Protein AF-A0A822GRF2-F1 (afdb_monomer)

Structure (mmCIF, N/CA/C/O backbone):
data_AF-A0A822GRF2-F1
#
_entry.id   AF-A0A822GRF2-F1
#
loop_
_atom_site.group_PDB
_atom_site.id
_atom_site.type_symbol
_atom_site.label_atom_id
_atom_site.label_alt_id
_atom_site.label_comp_id
_atom_site.label_asym_id
_atom_site.label_entity_id
_atom_site.label_seq_id
_atom_site.pdbx_PDB_ins_code
_atom_site.Cartn_x
_atom_site.Cartn_y
_atom_site.Cartn_z
_atom_site.occupancy
_atom_site.B_iso_or_equiv
_atom_site.auth_seq_id
_atom_site.auth_comp_id
_atom_site.auth_asym_id
_atom_site.auth_atom_id
_atom_site.pdbx_PDB_model_num
ATOM 1 N N . MET A 1 1 ? -26.858 8.284 1.794 1.00 37.31 1 MET A N 1
ATOM 2 C CA . MET A 1 1 ? -25.987 7.488 0.897 1.00 37.31 1 MET A CA 1
ATOM 3 C C . MET A 1 1 ? -24.545 7.582 1.382 1.00 37.31 1 MET A C 1
ATOM 5 O O . MET A 1 1 ? -24.028 8.686 1.508 1.00 37.31 1 MET A O 1
ATOM 9 N N . ASN A 1 2 ? -23.955 6.438 1.742 1.00 38.38 2 ASN A N 1
ATOM 10 C CA . ASN A 1 2 ? -22.646 6.293 2.393 1.00 38.38 2 ASN A CA 1
ATOM 11 C C . ASN A 1 2 ? -21.526 7.056 1.670 1.00 38.38 2 ASN A C 1
ATOM 13 O O . ASN A 1 2 ? -21.123 6.678 0.569 1.00 38.38 2 ASN A O 1
ATOM 17 N N . ARG A 1 3 ? -20.973 8.088 2.319 1.00 43.03 3 ARG A N 1
ATOM 18 C CA . ARG A 1 3 ? -19.709 8.705 1.900 1.00 43.03 3 ARG A CA 1
ATOM 19 C C . ARG A 1 3 ? -18.597 7.691 2.173 1.00 43.03 3 ARG A C 1
ATOM 21 O O . ARG A 1 3 ? -18.127 7.565 3.297 1.00 43.03 3 ARG A O 1
ATOM 28 N N . SER A 1 4 ? -18.244 6.914 1.153 1.00 45.00 4 SER A N 1
ATOM 29 C CA . SER A 1 4 ? -17.162 5.931 1.221 1.00 45.00 4 SER A CA 1
ATOM 30 C C . SER A 1 4 ? -15.838 6.684 1.243 1.00 45.00 4 SER A C 1
ATOM 32 O O . SER A 1 4 ? -15.337 7.122 0.212 1.00 45.00 4 SER A O 1
ATOM 34 N N . PHE A 1 5 ? -15.308 6.911 2.434 1.00 52.84 5 PHE A N 1
ATOM 35 C CA . PHE A 1 5 ? -13.993 7.506 2.597 1.00 52.84 5 PHE A CA 1
ATOM 36 C C . PHE A 1 5 ? -12.906 6.482 2.245 1.00 52.84 5 PHE A C 1
ATOM 38 O O . PHE A 1 5 ? -13.014 5.292 2.565 1.00 52.84 5 PHE A O 1
ATOM 45 N N . VAL A 1 6 ? -11.862 6.972 1.586 1.00 57.09 6 VAL A N 1
ATOM 46 C CA . VAL A 1 6 ? -10.731 6.193 1.084 1.00 57.09 6 VAL A CA 1
ATOM 47 C C . VAL A 1 6 ? -9.544 6.344 2.026 1.00 57.09 6 VAL A C 1
ATOM 49 O O . VAL A 1 6 ? -9.200 7.465 2.401 1.00 57.09 6 VAL A O 1
ATOM 52 N N . VAL A 1 7 ? -8.884 5.234 2.361 1.00 58.38 7 VAL A N 1
ATOM 53 C CA . VAL A 1 7 ? -7.570 5.264 3.016 1.00 58.38 7 VAL A CA 1
ATOM 54 C C . VAL A 1 7 ? -6.494 5.407 1.946 1.00 58.38 7 VAL A C 1
ATOM 56 O O . VAL A 1 7 ? -6.364 4.536 1.087 1.00 58.38 7 VAL A O 1
ATOM 59 N N . ILE A 1 8 ? -5.736 6.503 1.999 1.00 59.66 8 ILE A N 1
ATOM 60 C CA . ILE A 1 8 ? -4.553 6.718 1.161 1.00 59.66 8 ILE A CA 1
ATOM 61 C C . ILE A 1 8 ? -3.321 6.591 2.043 1.00 59.66 8 ILE A C 1
ATOM 63 O O . ILE A 1 8 ? -3.164 7.353 2.997 1.00 59.66 8 ILE A O 1
ATOM 67 N N . VAL A 1 9 ? -2.443 5.656 1.698 1.00 59.47 9 VAL A N 1
ATOM 68 C CA . VAL A 1 9 ? -1.152 5.480 2.364 1.00 59.47 9 VAL A CA 1
ATOM 69 C C . VAL A 1 9 ? -0.127 6.324 1.614 1.00 59.47 9 VAL A C 1
ATOM 71 O O . VAL A 1 9 ? 0.211 6.003 0.477 1.00 59.47 9 VAL A O 1
ATOM 74 N N . LYS A 1 10 ? 0.323 7.439 2.205 1.00 56.38 10 LYS A N 1
ATOM 75 C CA . LYS A 1 10 ? 1.378 8.284 1.628 1.00 56.38 10 LYS A CA 1
ATOM 76 C C . LYS A 1 10 ? 2.723 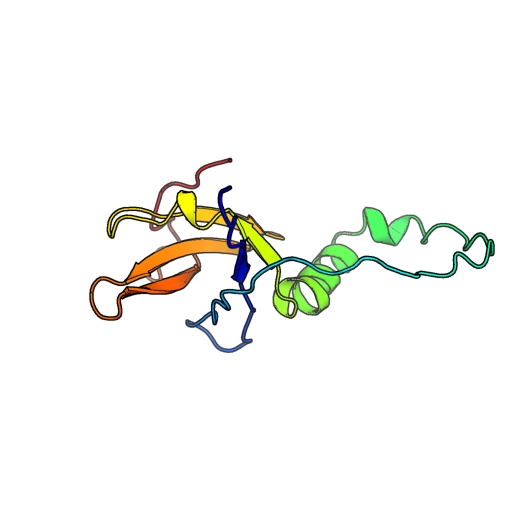7.865 2.202 1.00 56.38 10 LYS A C 1
ATOM 78 O O . LYS A 1 10 ? 2.995 8.113 3.375 1.00 56.38 10 LYS A O 1
ATOM 83 N N . SER A 1 11 ? 3.539 7.221 1.374 1.00 52.88 11 SER A N 1
ATOM 84 C CA . SER A 1 11 ? 4.893 6.822 1.748 1.00 52.88 11 SER A CA 1
ATOM 85 C C . SER A 1 11 ? 5.754 8.054 2.019 1.00 52.88 11 SER A C 1
ATOM 87 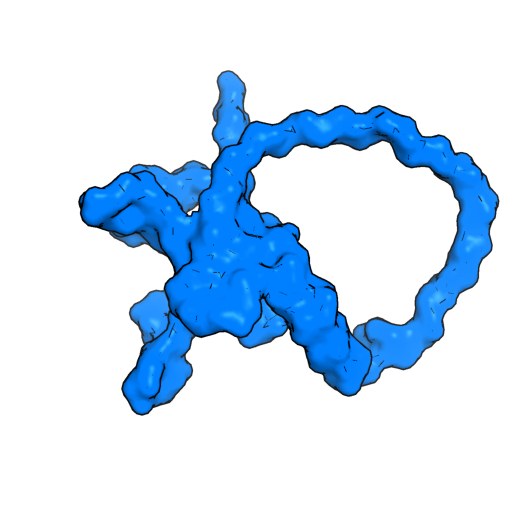O O . SER A 1 11 ? 6.050 8.842 1.120 1.00 52.88 11 SER A O 1
ATOM 89 N N . LEU A 1 12 ? 6.110 8.256 3.287 1.00 49.69 12 LEU A N 1
ATOM 90 C CA . LEU A 1 12 ? 7.163 9.176 3.689 1.00 49.69 12 LEU A CA 1
ATOM 91 C C . LEU A 1 12 ? 8.423 8.325 3.833 1.00 49.69 12 LEU A C 1
ATOM 93 O O . LEU A 1 12 ? 8.454 7.393 4.627 1.00 49.69 12 LEU A O 1
ATOM 97 N N . LEU A 1 13 ? 9.457 8.641 3.053 1.00 45.91 13 LEU A N 1
ATOM 98 C CA . LEU A 1 13 ? 10.752 7.942 2.992 1.00 45.91 13 LEU A CA 1
ATOM 99 C C . LEU A 1 13 ? 11.571 7.984 4.305 1.00 45.91 13 LEU A C 1
ATOM 101 O O . LEU A 1 13 ? 12.789 7.825 4.293 1.00 45.91 13 LEU A O 1
ATOM 105 N N . LYS A 1 14 ? 10.936 8.193 5.459 1.00 38.44 14 LYS A N 1
ATOM 106 C CA . LYS A 1 14 ? 11.547 8.054 6.778 1.00 38.44 14 LYS A CA 1
ATOM 107 C C . LYS A 1 14 ? 10.677 7.116 7.594 1.00 38.44 14 LYS A C 1
ATOM 109 O O . LYS A 1 14 ? 9.479 7.326 7.742 1.00 38.44 14 LYS A O 1
ATOM 114 N N . GLN A 1 15 ? 11.324 6.049 8.037 1.00 44.34 15 GLN A N 1
ATOM 115 C CA . GLN A 1 15 ? 10.775 4.912 8.754 1.00 44.34 15 GLN A CA 1
ATOM 116 C C . GLN A 1 15 ? 9.706 5.344 9.776 1.00 44.34 15 GLN A C 1
ATOM 118 O O . GLN A 1 15 ? 9.831 6.373 10.440 1.00 44.34 15 GLN A O 1
ATOM 123 N N . THR A 1 16 ? 8.680 4.506 9.917 1.00 43.59 16 THR A N 1
ATOM 124 C CA . THR A 1 16 ? 7.641 4.477 10.966 1.00 43.59 16 THR A CA 1
ATOM 125 C C . THR A 1 16 ? 6.354 5.301 10.855 1.00 43.59 16 THR A C 1
ATOM 127 O O . THR A 1 16 ? 5.445 4.969 11.605 1.00 43.59 16 THR A O 1
ATOM 130 N N . LEU A 1 17 ? 6.158 6.266 9.946 1.00 41.44 17 LEU A N 1
ATOM 131 C CA . LEU A 1 17 ? 4.871 6.995 9.903 1.00 41.44 17 LEU A CA 1
ATOM 132 C C . LEU A 1 17 ? 4.379 7.285 8.478 1.00 41.44 17 LEU A C 1
ATOM 134 O O . LEU A 1 17 ? 4.918 8.134 7.772 1.00 41.44 17 LEU A O 1
ATOM 138 N N . PHE A 1 18 ? 3.299 6.612 8.074 1.00 49.03 18 PHE A N 1
ATOM 139 C CA . PHE A 1 18 ? 2.515 6.971 6.892 1.00 49.03 18 PHE A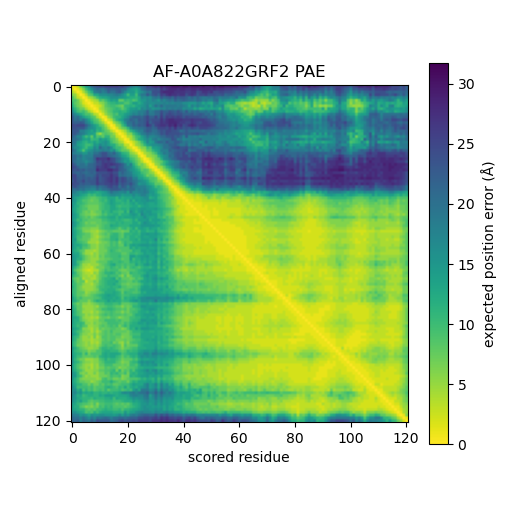 CA 1
ATOM 140 C C . PHE A 1 18 ? 1.417 7.957 7.298 1.00 49.03 18 PHE A C 1
ATOM 142 O O . PHE A 1 18 ? 0.613 7.658 8.181 1.00 49.03 18 PHE A O 1
ATOM 149 N N . SER A 1 19 ? 1.339 9.121 6.647 1.00 43.56 19 SER A N 1
ATOM 150 C CA . SER A 1 19 ? 0.224 10.041 6.887 1.00 43.56 19 SER A CA 1
ATOM 151 C C . SER A 1 19 ? -1.005 9.591 6.099 1.00 43.56 19 SER A C 1
ATOM 153 O O . SER A 1 19 ? -0.991 9.504 4.868 1.00 43.56 19 SER A O 1
ATOM 155 N N . ILE A 1 20 ? -2.085 9.284 6.819 1.00 54.59 20 ILE A N 1
ATOM 156 C CA . ILE A 1 20 ? -3.364 8.907 6.220 1.00 54.59 20 ILE A CA 1
ATOM 157 C C . ILE A 1 20 ? -4.184 10.173 6.026 1.00 54.59 20 ILE A C 1
ATOM 159 O O . ILE A 1 20 ? -4.569 10.838 6.983 1.00 54.59 20 ILE A O 1
ATOM 163 N N . THR A 1 21 ? -4.463 10.519 4.770 1.00 50.12 21 THR A N 1
ATOM 164 C CA . THR A 1 21 ? -5.351 11.648 4.469 1.00 50.12 21 THR A CA 1
ATOM 165 C C . THR A 1 21 ? -6.758 11.136 4.187 1.00 50.12 21 THR A C 1
ATOM 167 O O . THR A 1 21 ? -6.970 10.398 3.225 1.00 50.12 21 THR A O 1
ATOM 170 N N . GLN A 1 22 ? -7.732 11.561 4.991 1.00 51.31 22 GLN A N 1
ATOM 171 C CA . GLN A 1 22 ? -9.150 11.348 4.707 1.00 51.31 22 GLN A CA 1
ATOM 172 C C . GLN A 1 22 ? -9.594 12.385 3.668 1.00 51.31 22 GLN A C 1
ATOM 174 O O . GLN A 1 22 ? -9.661 13.576 3.966 1.00 51.31 22 GLN A O 1
ATOM 179 N N . LYS A 1 23 ? -9.876 11.962 2.431 1.00 51.16 23 LYS A N 1
ATOM 180 C CA . LYS A 1 23 ? -10.450 12.846 1.402 1.00 51.16 23 LYS A CA 1
ATOM 181 C C . LYS A 1 23 ? -11.815 12.345 0.958 1.00 51.16 23 LYS A C 1
ATOM 183 O O . LYS A 1 23 ? -12.010 11.151 0.733 1.00 51.16 23 LYS A O 1
ATOM 188 N N . SER A 1 24 ? -12.750 13.275 0.781 1.00 42.47 24 SER A N 1
ATOM 189 C CA . SER A 1 24 ? -13.958 13.044 -0.004 1.00 42.47 24 SER A CA 1
ATOM 190 C C . SER A 1 24 ? -13.547 12.848 -1.465 1.00 42.47 24 SER A C 1
ATOM 192 O O . SER A 1 24 ? -13.074 13.766 -2.133 1.00 42.47 24 SER A O 1
ATOM 194 N N . PHE A 1 25 ? -13.681 11.623 -1.969 1.00 46.19 25 PHE A N 1
ATOM 195 C CA . PHE A 1 25 ? -13.374 11.319 -3.361 1.00 46.19 25 PHE A CA 1
ATOM 196 C C . PHE A 1 25 ? -14.610 11.577 -4.230 1.00 46.19 25 PHE A C 1
ATOM 198 O O . PHE A 1 25 ? -15.380 10.672 -4.529 1.00 46.19 25 PHE A O 1
ATOM 205 N N . ILE A 1 26 ? -14.807 12.835 -4.628 1.00 42.62 26 ILE A N 1
ATOM 206 C CA . ILE A 1 26 ? -15.520 13.167 -5.867 1.00 42.62 26 ILE A CA 1
ATOM 207 C C . ILE A 1 26 ? -14.553 14.001 -6.697 1.00 42.62 26 ILE A C 1
ATOM 209 O O . ILE A 1 26 ? -14.527 15.227 -6.609 1.00 42.62 26 ILE A O 1
ATOM 213 N N . ARG A 1 27 ? -13.712 13.337 -7.495 1.00 47.38 27 ARG A N 1
ATOM 214 C CA . ARG A 1 27 ? -13.029 14.022 -8.590 1.00 47.38 27 ARG A CA 1
ATOM 215 C C . ARG A 1 27 ? -13.986 14.002 -9.769 1.00 47.38 27 ARG A C 1
ATOM 217 O O . ARG A 1 27 ? -14.278 12.941 -10.312 1.00 47.38 27 ARG A O 1
ATOM 224 N N . LYS A 1 28 ? -14.470 15.181 -10.157 1.00 47.56 28 LYS A N 1
ATOM 225 C CA . LYS A 1 28 ? -15.039 15.403 -11.484 1.00 47.56 28 LYS A CA 1
ATOM 226 C C . LYS A 1 28 ? -13.942 14.988 -12.473 1.00 47.56 28 LYS A C 1
ATOM 228 O O . LYS A 1 28 ? -12.978 15.724 -12.669 1.00 47.56 28 LYS A O 1
ATOM 233 N N . LEU A 1 29 ? -14.038 13.786 -13.042 1.00 46.34 29 LEU A N 1
ATOM 234 C CA . LEU A 1 29 ? -13.263 13.376 -14.217 1.00 46.34 29 LEU A CA 1
ATOM 235 C C . LEU A 1 29 ? -13.828 14.116 -15.437 1.00 46.34 29 LEU A C 1
ATOM 237 O O . LEU A 1 29 ? -14.229 13.516 -16.424 1.00 46.34 29 LEU A O 1
ATOM 241 N N . THR A 1 30 ? -13.969 15.434 -15.339 1.00 48.09 30 THR A N 1
ATOM 242 C CA . THR A 1 30 ? -14.421 16.249 -16.453 1.00 48.09 30 THR A CA 1
ATOM 243 C C . THR A 1 30 ? -13.201 16.779 -17.161 1.00 48.09 30 THR A C 1
ATOM 245 O O . THR A 1 30 ? -12.476 17.614 -16.621 1.00 48.09 30 THR A O 1
ATOM 248 N N . ASN A 1 31 ? -13.079 16.312 -18.399 1.00 51.69 31 ASN A N 1
ATOM 249 C CA . ASN A 1 31 ? -12.263 16.857 -19.469 1.00 51.69 31 ASN A CA 1
ATOM 250 C C . ASN A 1 31 ? -10.782 16.458 -19.470 1.00 51.69 31 ASN A C 1
ATOM 252 O O . ASN A 1 31 ? -9.887 17.298 -19.463 1.00 51.69 31 ASN A O 1
ATOM 256 N N . VAL A 1 32 ? -10.524 15.156 -19.618 1.00 54.00 32 VAL A N 1
ATOM 257 C CA . VAL A 1 32 ? -9.418 14.755 -20.497 1.00 54.00 32 VAL A CA 1
ATOM 258 C C . VAL A 1 32 ? -9.960 14.903 -21.917 1.00 54.00 32 VAL A C 1
ATOM 260 O O . VAL A 1 32 ? -10.761 14.079 -22.355 1.00 54.00 32 VAL A O 1
ATOM 263 N N . LYS A 1 33 ? -9.595 15.984 -22.618 1.00 52.34 33 LYS A N 1
ATOM 264 C CA . LYS A 1 33 ? -9.755 16.020 -24.076 1.00 52.34 33 LYS A CA 1
ATOM 265 C C . LYS A 1 33 ? -8.908 14.870 -24.610 1.00 52.34 33 LYS A C 1
ATOM 267 O O . LYS A 1 33 ? -7.686 14.928 -24.530 1.00 52.34 33 LYS A O 1
ATOM 272 N N . SER A 1 34 ? -9.554 13.805 -25.071 1.00 54.72 34 SER A N 1
ATOM 273 C CA . SER A 1 34 ? -8.872 12.726 -25.772 1.00 54.72 34 SER A CA 1
ATOM 274 C C . SER A 1 34 ? -8.432 13.271 -27.126 1.00 54.72 34 SER A C 1
ATOM 276 O O . SER A 1 34 ? -9.193 13.223 -28.096 1.00 54.72 34 SER A O 1
ATOM 278 N N . ASP A 1 35 ? -7.234 13.837 -27.189 1.00 58.84 35 ASP A N 1
ATOM 279 C CA . ASP A 1 35 ? -6.554 13.951 -28.468 1.00 58.84 35 ASP A CA 1
ATOM 280 C C . ASP A 1 35 ? -6.308 12.508 -28.931 1.00 58.84 35 ASP A C 1
ATOM 282 O O . ASP A 1 35 ? -5.686 11.726 -28.210 1.00 58.84 35 ASP A O 1
ATOM 286 N N . LYS A 1 36 ? -6.904 12.088 -30.054 1.00 61.72 36 LYS A N 1
ATOM 287 C CA . LYS A 1 36 ? -6.861 10.695 -30.556 1.00 61.72 36 LYS A CA 1
ATOM 288 C C . LYS A 1 36 ? -5.483 10.343 -31.138 1.00 61.72 36 LYS A C 1
ATOM 290 O O . LYS A 1 36 ? -5.386 9.692 -32.174 1.00 61.72 36 LYS A O 1
ATOM 295 N N . GLN A 1 37 ? -4.408 10.782 -30.500 1.00 67.12 37 GLN A N 1
ATOM 296 C CA . GLN A 1 37 ? -3.063 10.374 -30.855 1.00 67.12 37 GLN A CA 1
ATOM 297 C C . GLN A 1 37 ? -2.788 9.037 -30.162 1.00 67.12 37 GLN A C 1
ATOM 299 O O . GLN A 1 37 ? -2.642 8.961 -28.944 1.00 67.12 37 GLN A O 1
ATOM 304 N N . LEU A 1 38 ? -2.804 7.956 -30.943 1.00 69.44 38 LEU A N 1
ATOM 305 C CA . LEU A 1 38 ? -2.423 6.627 -30.474 1.00 69.44 38 LEU A CA 1
ATOM 306 C C . LEU A 1 38 ? -0.924 6.643 -30.174 1.00 69.44 38 LEU A C 1
ATOM 308 O O . LEU A 1 38 ? -0.097 6.636 -31.083 1.00 69.44 38 LEU A O 1
ATOM 312 N N . PHE A 1 39 ? -0.579 6.694 -28.892 1.00 78.38 39 PHE A N 1
ATOM 313 C CA . PHE A 1 39 ? 0.789 6.456 -28.461 1.00 78.38 39 PHE A CA 1
ATOM 314 C C . PHE A 1 39 ? 1.132 4.980 -28.703 1.00 78.38 39 PHE A C 1
ATOM 316 O O . PHE A 1 39 ? 0.286 4.116 -28.441 1.00 78.38 39 PHE A O 1
ATOM 323 N N . PRO A 1 40 ? 2.340 4.668 -29.206 1.00 84.12 40 PRO A N 1
ATOM 324 C CA . PRO A 1 40 ? 2.783 3.286 -29.282 1.00 84.12 40 PRO A CA 1
ATOM 325 C C . PRO A 1 40 ? 2.767 2.663 -27.878 1.00 84.12 40 PRO A C 1
ATOM 327 O O . PRO A 1 40 ? 2.972 3.378 -26.887 1.00 84.12 40 PRO A O 1
ATOM 330 N N . PRO A 1 41 ? 2.514 1.347 -27.770 1.00 86.25 41 PRO A N 1
ATOM 331 C CA . PRO A 1 41 ? 2.601 0.664 -26.490 1.00 86.25 41 PRO A CA 1
ATOM 332 C C . PRO A 1 41 ? 4.004 0.833 -25.906 1.00 86.25 41 PRO A C 1
ATOM 334 O O . PRO A 1 41 ? 4.988 1.016 -26.630 1.00 86.25 41 PRO A O 1
ATOM 337 N N . LEU A 1 42 ? 4.093 0.756 -24.582 1.00 90.44 42 LEU A N 1
ATOM 338 C CA . LEU A 1 42 ? 5.382 0.763 -23.911 1.00 90.44 42 LEU A CA 1
ATOM 339 C C . LEU A 1 42 ? 6.228 -0.438 -24.383 1.00 90.44 42 LEU A C 1
ATOM 341 O O . LEU A 1 42 ? 5.673 -1.492 -24.710 1.00 90.44 42 LEU A O 1
ATOM 345 N N . PRO A 1 43 ? 7.565 -0.307 -24.415 1.00 92.06 43 PRO A N 1
ATOM 346 C CA . PRO A 1 43 ? 8.456 -1.429 -24.678 1.00 92.06 43 PRO A CA 1
ATOM 347 C C . PRO A 1 43 ? 8.156 -2.650 -23.799 1.00 92.06 43 PRO A C 1
ATOM 349 O O . PRO A 1 43 ? 7.912 -2.514 -22.603 1.00 92.06 43 PRO A O 1
ATOM 352 N N . ALA A 1 44 ? 8.243 -3.851 -24.382 1.00 92.75 44 ALA A N 1
ATOM 353 C CA . ALA A 1 44 ? 7.875 -5.103 -23.712 1.00 92.75 44 ALA A CA 1
ATOM 354 C C . ALA A 1 44 ? 8.612 -5.334 -22.379 1.00 92.75 44 ALA A C 1
ATOM 356 O O . ALA A 1 44 ? 8.006 -5.813 -21.423 1.00 92.75 44 ALA A O 1
ATOM 357 N N . TYR A 1 45 ? 9.890 -4.944 -22.303 1.00 93.62 45 TYR A N 1
ATOM 358 C CA . TYR A 1 45 ? 10.716 -5.121 -21.106 1.00 93.62 45 TYR A CA 1
ATOM 359 C C . TYR A 1 45 ? 10.166 -4.367 -19.884 1.00 93.62 45 TYR A C 1
ATOM 361 O O . TYR A 1 45 ? 10.358 -4.810 -18.757 1.00 93.62 45 TYR A O 1
ATOM 369 N N . LEU A 1 46 ? 9.421 -3.269 -20.080 1.00 93.00 46 LEU A N 1
ATOM 370 C CA . LEU A 1 46 ? 8.835 -2.519 -18.966 1.00 93.00 46 LEU A CA 1
ATOM 371 C C . LEU A 1 46 ? 7.764 -3.313 -18.204 1.00 93.00 46 LEU A C 1
ATOM 373 O O . LEU A 1 46 ? 7.441 -2.963 -17.076 1.00 93.00 46 LEU A O 1
ATOM 377 N N . TYR A 1 47 ? 7.223 -4.381 -18.795 1.00 89.69 47 TYR A N 1
ATOM 378 C CA . TYR A 1 47 ? 6.172 -5.188 -18.177 1.00 89.69 47 TYR A CA 1
ATOM 379 C C . TYR A 1 47 ? 6.691 -6.415 -17.423 1.00 89.69 47 TYR A C 1
ATOM 381 O O . TYR A 1 47 ? 5.964 -6.959 -16.593 1.00 89.69 47 TYR A O 1
ATOM 389 N N . ASN A 1 48 ? 7.897 -6.899 -17.733 1.00 92.50 48 ASN A N 1
ATOM 390 C CA . ASN A 1 48 ? 8.384 -8.188 -17.235 1.00 92.50 48 ASN A CA 1
ATOM 391 C C . ASN A 1 48 ? 9.820 -8.176 -16.695 1.00 92.50 48 ASN A C 1
ATOM 393 O O . ASN A 1 48 ? 10.231 -9.176 -16.109 1.00 92.50 48 ASN A O 1
ATOM 397 N N . ASP A 1 49 ? 10.571 -7.085 -16.856 1.00 96.44 49 ASP A N 1
ATOM 398 C CA . ASP A 1 49 ? 11.919 -6.964 -16.309 1.00 96.44 49 ASP A CA 1
ATOM 399 C C . ASP A 1 49 ? 11.870 -6.730 -14.778 1.00 96.44 49 ASP A C 1
ATOM 401 O O . ASP A 1 49 ? 11.335 -5.712 -14.317 1.00 96.44 49 ASP A O 1
ATOM 405 N N . PRO A 1 50 ? 12.444 -7.633 -13.956 1.00 95.00 50 PRO A N 1
ATOM 406 C CA . PRO A 1 50 ? 12.483 -7.474 -12.502 1.00 95.00 50 PRO A CA 1
ATOM 407 C C . PRO A 1 50 ? 13.221 -6.212 -12.032 1.00 95.00 50 PRO A C 1
ATOM 409 O O . PRO A 1 50 ? 12.887 -5.658 -10.980 1.00 95.00 50 PRO A O 1
ATOM 412 N N . THR A 1 51 ? 14.214 -5.739 -12.788 1.00 96.19 51 THR A N 1
ATOM 413 C CA . THR A 1 51 ? 14.945 -4.502 -12.492 1.00 96.19 51 THR A CA 1
ATOM 414 C C . THR A 1 51 ? 14.046 -3.286 -12.685 1.00 96.19 51 THR A C 1
ATOM 416 O O . THR A 1 51 ? 14.056 -2.386 -11.842 1.00 96.19 51 THR A O 1
ATOM 419 N N . VAL A 1 52 ? 13.210 -3.277 -13.729 1.00 95.06 52 VAL A N 1
ATOM 420 C CA . VAL A 1 52 ? 12.201 -2.222 -13.927 1.00 95.06 52 VAL A CA 1
ATOM 421 C C . VAL A 1 52 ? 11.199 -2.233 -12.780 1.00 95.06 52 VAL A C 1
ATOM 423 O O . VAL A 1 52 ? 10.952 -1.184 -12.186 1.00 95.06 52 VAL A O 1
ATOM 426 N N . TYR A 1 53 ? 10.695 -3.408 -12.396 1.00 93.12 53 TYR A N 1
ATOM 427 C CA . TYR A 1 53 ? 9.781 -3.523 -11.260 1.00 93.12 53 TYR A CA 1
ATOM 428 C C . TYR A 1 53 ? 10.389 -2.938 -9.977 1.00 93.12 53 TYR A C 1
ATOM 430 O O . TYR A 1 53 ? 9.733 -2.167 -9.280 1.00 93.12 53 TYR A O 1
ATOM 438 N N . GLN A 1 54 ? 11.657 -3.227 -9.673 1.00 92.88 54 GLN A N 1
ATOM 439 C CA . GLN A 1 54 ? 12.315 -2.672 -8.487 1.00 92.88 54 GLN A CA 1
ATOM 440 C C . GLN A 1 54 ? 12.434 -1.136 -8.546 1.00 92.88 54 GLN A C 1
ATOM 442 O O . GLN A 1 54 ? 12.195 -0.460 -7.542 1.00 92.88 54 GLN A O 1
ATOM 447 N N . LEU A 1 55 ? 12.715 -0.568 -9.722 1.00 93.25 55 LEU A N 1
ATOM 448 C CA . LEU A 1 55 ? 12.738 0.883 -9.917 1.00 93.25 55 LEU A CA 1
ATOM 449 C C . LEU A 1 55 ? 11.353 1.512 -9.728 1.00 93.25 55 LEU A C 1
ATOM 451 O O . LEU A 1 55 ? 11.246 2.554 -9.075 1.00 93.25 55 LEU A O 1
ATOM 455 N N . GLU A 1 56 ? 10.295 0.894 -10.257 1.00 91.75 56 GLU A N 1
ATOM 456 C CA . GLU A 1 56 ? 8.912 1.347 -10.072 1.00 91.75 56 GLU A CA 1
ATOM 457 C C . GLU A 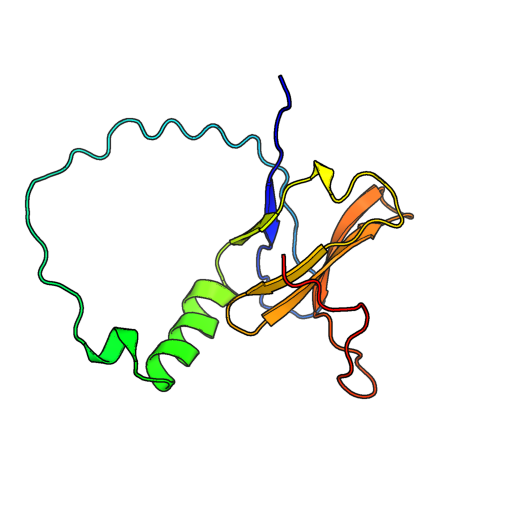1 56 ? 8.488 1.270 -8.606 1.00 91.75 56 GLU A C 1
ATOM 459 O O . GLU A 1 56 ? 7.867 2.202 -8.082 1.00 91.75 56 GLU A O 1
ATOM 464 N N . ARG A 1 57 ? 8.860 0.190 -7.912 1.00 89.75 57 ARG A N 1
ATOM 465 C CA . ARG A 1 57 ? 8.620 0.035 -6.474 1.00 89.75 57 ARG A CA 1
ATOM 466 C C . ARG A 1 57 ? 9.164 1.214 -5.686 1.00 89.75 57 ARG A C 1
ATOM 468 O O . ARG A 1 57 ? 8.437 1.776 -4.873 1.00 89.75 57 ARG A O 1
ATOM 475 N N . GLU A 1 58 ? 10.401 1.616 -5.942 1.00 87.81 58 GLU A N 1
ATOM 476 C CA . GLU A 1 58 ? 11.067 2.682 -5.190 1.00 87.81 58 GLU A CA 1
ATOM 477 C C . GLU A 1 58 ? 10.628 4.086 -5.626 1.00 87.81 58 GLU A C 1
ATOM 479 O O . GLU A 1 58 ? 10.434 4.978 -4.794 1.00 87.81 58 GLU A O 1
ATOM 484 N N . ASN A 1 59 ? 10.460 4.306 -6.932 1.00 86.88 59 ASN A N 1
ATOM 485 C CA . ASN A 1 59 ? 10.268 5.646 -7.489 1.00 86.88 59 ASN A CA 1
ATOM 486 C C . ASN A 1 59 ? 8.811 6.023 -7.727 1.00 86.88 59 ASN A C 1
ATOM 488 O O . ASN A 1 59 ? 8.502 7.215 -7.746 1.00 86.88 59 ASN A O 1
ATOM 492 N N . VAL A 1 60 ? 7.927 5.040 -7.865 1.00 87.38 60 VAL A N 1
ATOM 493 C CA . VAL A 1 60 ? 6.493 5.253 -8.052 1.00 87.38 60 VAL A CA 1
ATOM 494 C C . VAL A 1 60 ? 5.769 4.828 -6.783 1.00 87.38 60 VAL A C 1
ATOM 496 O O . VAL A 1 60 ? 5.321 5.684 -6.015 1.00 87.38 60 VAL A O 1
ATOM 499 N N . PHE A 1 61 ? 5.713 3.527 -6.497 1.00 85.12 61 PHE A N 1
ATOM 500 C CA . PHE A 1 61 ? 4.891 2.996 -5.406 1.00 85.12 61 PHE A CA 1
ATOM 501 C C . PHE A 1 61 ? 5.366 3.448 -4.017 1.00 85.12 61 PHE A C 1
ATOM 503 O O . PHE A 1 61 ? 4.548 3.704 -3.136 1.00 85.12 61 PHE A O 1
ATOM 510 N N . GLY A 1 62 ? 6.673 3.639 -3.840 1.00 81.62 62 GLY A N 1
ATOM 511 C CA . GLY A 1 62 ? 7.292 4.146 -2.618 1.00 81.62 62 GLY A CA 1
ATOM 512 C C . GLY A 1 62 ? 7.166 5.658 -2.412 1.00 81.62 62 GLY A C 1
ATOM 513 O O . GLY A 1 62 ? 7.658 6.157 -1.401 1.00 81.62 62 GLY A O 1
ATOM 514 N N . LYS A 1 63 ? 6.533 6.404 -3.329 1.00 81.00 63 LYS A N 1
ATOM 515 C CA . LYS A 1 63 ? 6.401 7.875 -3.243 1.00 81.00 63 LYS A CA 1
ATOM 516 C C . LYS A 1 63 ? 4.967 8.380 -3.403 1.00 81.00 63 LYS A C 1
ATOM 518 O O . LYS A 1 63 ? 4.639 9.451 -2.887 1.00 81.00 63 LYS A O 1
ATOM 523 N N . ILE A 1 64 ? 4.106 7.647 -4.109 1.00 80.25 64 ILE A N 1
ATOM 524 C CA . ILE A 1 64 ? 2.718 8.063 -4.344 1.00 80.25 64 ILE A CA 1
ATOM 525 C C . ILE A 1 64 ? 1.778 7.612 -3.220 1.00 80.25 64 ILE A C 1
ATOM 527 O O . ILE A 1 64 ? 2.064 6.695 -2.457 1.00 80.25 64 ILE A O 1
ATOM 531 N N . GLY A 1 65 ? 0.625 8.276 -3.126 1.00 80.00 65 GLY A N 1
ATOM 532 C CA . GLY A 1 65 ? -0.472 7.832 -2.274 1.00 80.00 65 GLY A CA 1
ATOM 533 C C . GLY A 1 65 ? -1.279 6.731 -2.957 1.00 80.00 65 GLY A C 1
ATOM 534 O O . GLY A 1 65 ? -1.792 6.960 -4.051 1.00 80.00 65 GLY A O 1
ATOM 535 N N . ILE A 1 66 ? -1.427 5.572 -2.312 1.00 83.75 66 ILE A N 1
ATOM 536 C CA . ILE A 1 66 ? -2.122 4.409 -2.890 1.00 83.75 66 ILE A CA 1
ATOM 537 C C . ILE A 1 66 ? -3.399 4.115 -2.105 1.00 83.75 66 ILE A C 1
ATOM 539 O O . ILE A 1 66 ? -3.421 4.203 -0.875 1.00 83.75 66 ILE A O 1
ATOM 543 N N . TYR A 1 67 ? -4.470 3.789 -2.833 1.00 85.00 67 TYR A N 1
ATOM 544 C CA . TYR A 1 67 ? -5.730 3.327 -2.258 1.00 85.00 67 TYR A CA 1
ATOM 545 C C . TYR A 1 67 ? -5.505 2.014 -1.501 1.00 85.00 67 TYR A C 1
ATOM 547 O O . TYR A 1 67 ? -5.104 1.017 -2.096 1.00 85.00 67 TYR A O 1
ATOM 555 N N . ALA A 1 68 ? -5.795 2.013 -0.203 1.00 83.75 68 ALA A N 1
ATOM 556 C CA . ALA A 1 68 ? -5.626 0.849 0.665 1.00 83.75 68 ALA A CA 1
ATOM 557 C C . ALA A 1 68 ? -6.951 0.165 1.042 1.00 83.75 68 ALA A C 1
ATOM 559 O O . ALA A 1 68 ? -6.960 -0.994 1.446 1.00 83.75 68 ALA A O 1
ATOM 560 N N . GLY A 1 69 ? -8.083 0.867 0.935 1.00 83.44 69 GLY A N 1
ATOM 561 C CA . GLY A 1 69 ? -9.384 0.307 1.290 1.00 83.44 69 GLY A CA 1
ATOM 562 C C . GLY A 1 69 ? -10.423 1.345 1.704 1.00 83.44 69 GLY A C 1
ATOM 563 O O . GLY A 1 69 ? -10.191 2.558 1.679 1.00 83.44 69 GLY A O 1
ATOM 564 N N . ARG A 1 70 ? -11.589 0.831 2.107 1.00 83.06 70 ARG A N 1
ATOM 565 C CA . ARG A 1 70 ? -12.723 1.620 2.607 1.00 83.06 70 ARG A CA 1
ATOM 566 C C 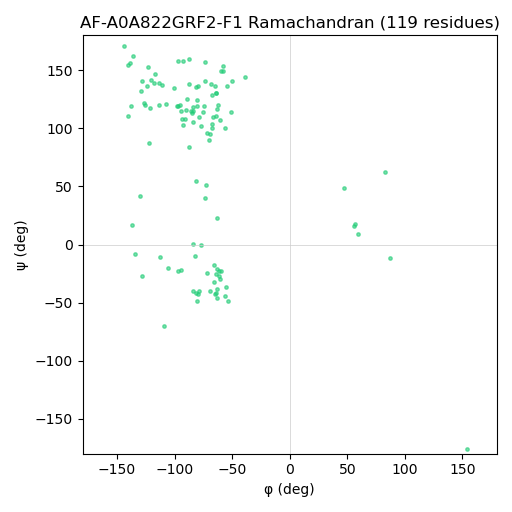. ARG A 1 70 ? -12.605 1.857 4.108 1.00 83.06 70 ARG A C 1
ATOM 568 O O . ARG A 1 70 ? -12.372 0.907 4.855 1.00 83.06 70 ARG A O 1
ATOM 575 N N . LEU A 1 71 ? -12.916 3.075 4.560 1.00 82.75 71 LEU A N 1
ATOM 576 C CA . LEU A 1 71 ? -12.993 3.389 5.997 1.00 82.75 71 LEU A CA 1
ATOM 577 C C . LEU A 1 71 ? -14.015 2.552 6.764 1.00 82.75 71 LEU A C 1
ATOM 579 O O . LEU A 1 71 ? -13.880 2.395 7.973 1.00 82.75 71 LEU A O 1
ATOM 583 N N . ASP A 1 72 ? -15.023 1.997 6.089 1.00 84.50 72 ASP A N 1
ATOM 584 C CA . ASP A 1 72 ? -16.038 1.188 6.760 1.00 84.50 72 ASP A CA 1
ATOM 585 C C . ASP A 1 72 ? -15.471 -0.060 7.452 1.00 84.50 72 ASP A C 1
ATOM 587 O O . ASP A 1 72 ? -16.100 -0.562 8.380 1.00 84.50 72 ASP A O 1
ATOM 591 N N . ARG A 1 73 ? -14.296 -0.536 7.014 1.00 83.31 73 ARG A N 1
ATOM 592 C CA . ARG A 1 73 ? -13.575 -1.662 7.622 1.00 83.31 73 ARG A CA 1
ATOM 593 C C . ARG A 1 73 ? -12.702 -1.261 8.818 1.00 83.31 73 ARG A C 1
ATOM 595 O O . ARG A 1 73 ? -12.032 -2.127 9.347 1.00 83.31 73 ARG A O 1
ATOM 602 N N . LEU A 1 74 ? -12.666 0.019 9.202 1.00 86.50 74 LEU A N 1
ATOM 603 C CA . LEU A 1 74 ? -11.814 0.576 10.266 1.00 86.50 74 LEU A CA 1
ATOM 604 C C . LEU A 1 74 ? -12.635 1.431 11.255 1.00 86.50 74 LEU A C 1
ATOM 606 O O . LEU A 1 74 ? -12.237 2.547 11.623 1.00 86.50 74 LEU A O 1
ATOM 610 N N . LYS A 1 75 ? -13.834 0.960 11.624 1.00 84.88 75 LYS A N 1
ATOM 611 C CA . LYS A 1 75 ? -14.769 1.714 12.482 1.00 84.88 75 LYS A CA 1
ATOM 612 C C . LYS A 1 75 ? -14.448 1.538 13.959 1.00 84.88 75 LYS A C 1
ATOM 614 O O . LYS A 1 75 ? -14.553 2.501 14.714 1.00 84.88 75 LYS A O 1
ATOM 619 N N . LYS A 1 76 ? -14.089 0.325 14.368 1.00 85.69 76 LYS A N 1
ATOM 620 C CA . LYS A 1 76 ? -13.789 -0.027 15.757 1.00 85.69 76 LYS A CA 1
ATOM 621 C C . LYS A 1 76 ? -12.283 0.013 16.000 1.00 85.69 76 LYS A C 1
ATOM 623 O O . LYS A 1 76 ? -11.489 -0.123 15.078 1.00 85.69 76 LYS A O 1
ATOM 628 N N . LEU A 1 77 ? -11.891 0.168 17.262 1.00 81.50 77 LEU A N 1
ATOM 629 C CA . LEU A 1 77 ? -10.480 0.183 17.673 1.00 81.50 77 LEU A CA 1
ATOM 630 C C . LEU A 1 77 ? -9.757 -1.151 17.422 1.00 81.50 77 LEU A C 1
ATOM 632 O O . LEU A 1 77 ? -8.546 -1.166 17.255 1.00 81.50 77 LEU A O 1
ATOM 636 N N . SER A 1 78 ? -10.493 -2.263 17.373 1.00 83.75 78 SER A N 1
ATOM 637 C CA . SER A 1 78 ? -9.962 -3.593 17.048 1.00 83.75 78 SER A CA 1
ATOM 638 C C . SER A 1 78 ? -9.815 -3.845 15.547 1.00 83.75 78 SER A C 1
ATOM 640 O O . SER A 1 78 ? -9.277 -4.877 15.151 1.00 83.75 78 SER A O 1
ATOM 642 N N . ASP A 1 79 ? -10.355 -2.959 14.712 1.00 88.44 79 ASP A N 1
ATOM 643 C CA . ASP A 1 79 ? -10.382 -3.173 13.276 1.00 88.44 79 ASP A CA 1
ATOM 644 C C . ASP A 1 79 ? -9.023 -2.825 12.664 1.00 88.44 79 ASP A C 1
ATOM 646 O O . ASP A 1 79 ? -8.434 -1.776 12.949 1.00 88.44 79 ASP A O 1
ATOM 650 N N . TYR A 1 80 ? -8.558 -3.686 11.763 1.00 89.38 80 TYR A N 1
ATOM 651 C CA . TYR A 1 80 ? -7.351 -3.452 10.990 1.00 89.38 80 TYR A CA 1
ATOM 652 C C . TYR A 1 80 ? -7.527 -3.877 9.529 1.00 89.38 80 TYR A C 1
ATOM 654 O O . TYR A 1 80 ? -8.346 -4.731 9.188 1.00 89.38 80 TYR A O 1
ATOM 662 N N . LEU A 1 81 ? -6.723 -3.282 8.655 1.00 88.94 81 LEU A N 1
ATOM 663 C CA . LEU A 1 81 ? -6.497 -3.738 7.288 1.00 88.94 81 LEU A CA 1
ATOM 664 C C . LEU A 1 81 ? -5.069 -4.256 7.196 1.00 88.94 81 LEU A C 1
ATOM 666 O O . LEU A 1 81 ? -4.164 -3.617 7.718 1.00 88.94 81 LEU A O 1
ATOM 670 N N . SER A 1 82 ? -4.862 -5.381 6.521 1.00 90.25 82 SER A N 1
ATOM 671 C CA . SER A 1 82 ? -3.534 -5.892 6.182 1.00 90.25 82 SER A CA 1
ATOM 672 C C . SER A 1 82 ? -3.499 -6.126 4.683 1.00 90.25 82 SER A C 1
ATOM 674 O O . SER A 1 82 ? -4.350 -6.849 4.171 1.00 90.25 82 SER A O 1
ATOM 676 N N . ILE A 1 83 ? -2.589 -5.456 3.981 1.00 87.62 83 ILE A N 1
ATOM 677 C CA . ILE A 1 83 ? -2.516 -5.446 2.518 1.00 87.62 83 ILE A CA 1
ATOM 678 C C . ILE A 1 83 ? -1.066 -5.506 2.048 1.00 87.62 83 ILE A C 1
ATOM 680 O O . ILE A 1 83 ? -0.154 -5.040 2.733 1.00 87.62 83 ILE A O 1
ATOM 684 N N . THR A 1 84 ? -0.874 -6.018 0.835 1.00 88.19 84 THR A N 1
ATOM 685 C CA . THR A 1 84 ? 0.417 -5.993 0.148 1.00 88.19 84 THR A CA 1
ATOM 686 C C . THR A 1 84 ? 0.312 -5.096 -1.075 1.00 88.19 84 THR A C 1
ATOM 688 O O . THR A 1 84 ? -0.479 -5.365 -1.975 1.00 88.19 84 THR A O 1
ATOM 691 N N . ILE A 1 85 ? 1.119 -4.038 -1.124 1.00 87.00 85 ILE A N 1
ATOM 692 C CA . ILE A 1 85 ? 1.193 -3.126 -2.269 1.00 87.00 85 ILE A CA 1
ATOM 693 C C . ILE A 1 85 ? 2.627 -3.127 -2.772 1.00 87.00 85 ILE A C 1
ATOM 695 O O . ILE A 1 85 ? 3.516 -2.733 -2.027 1.00 87.00 85 ILE A O 1
ATOM 699 N N . ALA A 1 86 ? 2.861 -3.558 -4.015 1.00 88.75 86 ALA A N 1
ATOM 700 C CA . ALA A 1 86 ? 4.198 -3.578 -4.614 1.00 88.75 86 ALA A CA 1
ATOM 701 C C . ALA A 1 86 ? 5.246 -4.201 -3.657 1.00 88.75 86 ALA A C 1
ATOM 703 O O . ALA A 1 86 ? 6.274 -3.603 -3.341 1.00 88.75 86 ALA A O 1
ATOM 704 N N . ALA A 1 87 ? 4.913 -5.374 -3.100 1.00 87.19 87 ALA A N 1
ATOM 705 C CA . ALA A 1 87 ? 5.674 -6.114 -2.083 1.00 87.19 87 ALA A CA 1
ATOM 706 C C . ALA A 1 87 ? 5.952 -5.388 -0.742 1.00 87.19 87 ALA A C 1
ATOM 708 O O . ALA A 1 87 ? 6.682 -5.908 0.100 1.00 87.19 87 ALA A O 1
ATOM 709 N N . TYR A 1 88 ? 5.348 -4.227 -0.486 1.00 86.94 88 TYR A N 1
ATOM 710 C CA . TYR A 1 88 ? 5.271 -3.647 0.853 1.00 86.94 88 TYR A CA 1
ATOM 711 C C . TYR A 1 88 ? 4.092 -4.259 1.607 1.00 86.94 88 TYR A C 1
ATOM 713 O O . TYR A 1 88 ? 2.939 -4.051 1.229 1.00 86.94 88 TYR A O 1
ATOM 721 N N . ILE A 1 89 ? 4.382 -4.999 2.677 1.00 88.56 89 ILE A N 1
ATOM 722 C CA . ILE A 1 89 ? 3.361 -5.555 3.570 1.00 88.56 89 ILE A CA 1
ATOM 723 C C . ILE A 1 89 ? 3.024 -4.482 4.602 1.00 88.56 89 ILE A C 1
ATOM 725 O O . ILE A 1 89 ? 3.882 -4.073 5.389 1.00 88.56 89 ILE A O 1
ATOM 729 N N . ILE A 1 90 ? 1.793 -3.988 4.566 1.00 88.12 90 ILE A N 1
ATOM 730 C CA . ILE A 1 90 ? 1.337 -2.838 5.346 1.00 88.12 90 ILE A CA 1
ATOM 731 C C . ILE A 1 90 ? 0.133 -3.277 6.168 1.00 88.12 90 ILE A C 1
ATOM 733 O O . ILE A 1 90 ? -0.770 -3.927 5.642 1.00 88.12 90 ILE A O 1
ATOM 737 N N . PHE A 1 91 ? 0.094 -2.886 7.440 1.00 89.56 91 PHE A N 1
ATOM 738 C CA . PHE A 1 91 ? -1.134 -2.941 8.222 1.00 89.56 91 PHE A CA 1
ATOM 739 C C . PHE A 1 91 ? -1.574 -1.545 8.649 1.00 89.56 91 PHE A C 1
ATOM 741 O O . PHE A 1 91 ? -0.752 -0.660 8.878 1.00 89.56 91 PHE A O 1
ATOM 748 N N . ILE A 1 92 ? -2.886 -1.353 8.729 1.00 89.25 92 ILE A N 1
ATOM 749 C CA . ILE A 1 92 ? -3.546 -0.087 9.040 1.00 89.25 92 ILE A CA 1
ATOM 750 C C . ILE A 1 92 ? -4.540 -0.345 10.157 1.00 89.25 92 ILE A C 1
ATOM 752 O O . ILE A 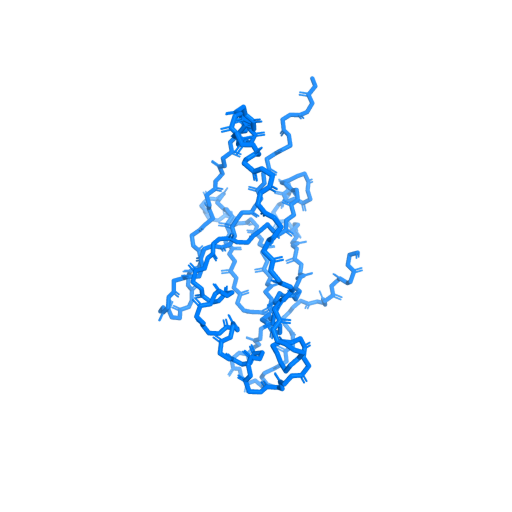1 92 ? -5.324 -1.282 10.052 1.00 89.25 92 ILE A O 1
ATOM 756 N N . TYR A 1 93 ? -4.548 0.484 11.191 1.00 88.62 93 TYR A N 1
ATOM 757 C CA . TYR A 1 93 ? -5.481 0.368 12.312 1.00 88.62 93 TYR A CA 1
ATOM 758 C C . TYR A 1 93 ? -5.889 1.750 12.827 1.00 88.62 93 TYR A C 1
ATOM 760 O O . TYR A 1 93 ? -5.331 2.774 12.421 1.00 88.62 93 TYR A O 1
ATOM 768 N N . ARG A 1 94 ? -6.883 1.778 13.717 1.00 87.75 94 ARG A N 1
ATOM 769 C CA . ARG A 1 94 ? -7.334 2.992 14.404 1.00 87.75 94 ARG A CA 1
ATOM 770 C C . ARG A 1 94 ? -6.709 3.071 15.796 1.00 87.75 94 ARG A C 1
ATOM 772 O O . ARG A 1 94 ? -6.943 2.206 16.634 1.00 87.75 94 ARG A O 1
ATOM 779 N N . SER A 1 95 ? -5.931 4.120 16.042 1.00 84.94 95 SER A N 1
ATOM 780 C CA . SER A 1 95 ? -5.278 4.372 17.328 1.00 84.94 95 SER A CA 1
ATOM 781 C C . SER A 1 95 ? -6.303 4.622 18.433 1.00 84.94 95 SER A C 1
ATOM 783 O O . SER A 1 95 ? -7.180 5.468 18.278 1.00 84.94 95 SER A O 1
ATOM 785 N N . SER A 1 96 ? -6.173 3.941 19.573 1.00 86.56 96 SER A N 1
ATOM 786 C CA . SER A 1 96 ? -7.001 4.204 20.760 1.00 86.56 96 SER A CA 1
ATOM 787 C C . SER A 1 96 ? -6.643 5.514 21.463 1.00 86.56 96 SER A C 1
ATOM 789 O O . SER A 1 96 ? -7.494 6.095 22.127 1.00 86.56 96 SER A O 1
ATOM 791 N N . LEU A 1 97 ? -5.406 5.992 21.294 1.00 87.44 97 LEU A N 1
ATOM 792 C CA . LEU A 1 97 ? -4.896 7.206 21.935 1.00 87.44 97 LEU A CA 1
ATOM 793 C C . LEU A 1 97 ? -5.364 8.475 21.216 1.00 87.44 97 LEU A C 1
ATOM 795 O O . LEU A 1 97 ? -5.739 9.448 21.859 1.00 87.44 97 LEU A O 1
ATOM 799 N N . THR A 1 98 ? -5.334 8.467 19.879 1.00 84.31 98 THR A N 1
ATOM 800 C CA . THR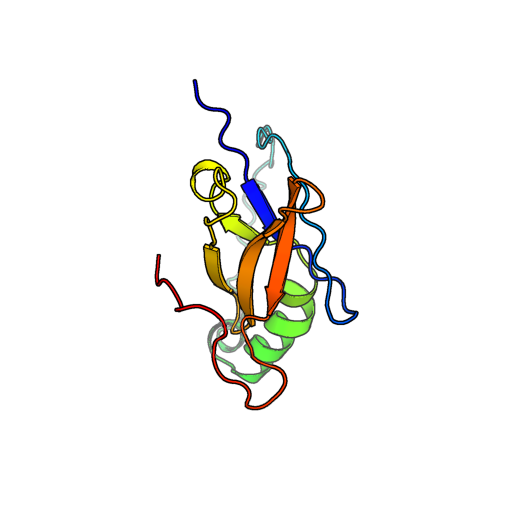 A 1 98 ? -5.616 9.657 19.055 1.00 84.31 98 THR A CA 1
ATOM 801 C C . THR A 1 98 ? -6.906 9.545 18.246 1.00 84.31 98 THR A C 1
ATOM 803 O O . THR A 1 98 ? -7.358 10.532 17.675 1.00 84.31 98 THR A O 1
ATOM 806 N N . ASN A 1 99 ? -7.517 8.355 18.173 1.00 83.06 99 ASN A N 1
ATOM 807 C CA . ASN A 1 99 ? -8.634 8.038 17.274 1.00 83.06 99 ASN A CA 1
ATOM 808 C C . ASN A 1 99 ? -8.326 8.287 15.779 1.00 83.06 99 ASN A C 1
ATOM 810 O O . ASN A 1 99 ? -9.230 8.352 14.940 1.00 83.06 99 ASN A O 1
ATOM 814 N N . GLU A 1 100 ? -7.047 8.402 15.425 1.00 84.31 100 GLU A N 1
ATOM 815 C CA . GLU A 1 100 ? -6.581 8.553 14.051 1.00 84.31 100 GLU A CA 1
ATOM 816 C C . GLU A 1 100 ? -6.255 7.195 13.434 1.00 84.31 100 GLU A C 1
ATOM 818 O O . GLU A 1 100 ? -5.989 6.214 14.132 1.00 84.31 100 GLU A O 1
ATOM 823 N N . LEU A 1 101 ? -6.270 7.135 12.102 1.00 85.62 101 LEU A N 1
ATOM 824 C CA . LEU A 1 101 ? -5.754 5.968 11.404 1.00 85.62 101 LEU A CA 1
ATOM 825 C C . LEU A 1 101 ? -4.238 6.059 11.299 1.00 85.62 101 LEU A C 1
ATOM 827 O O . LEU A 1 101 ? -3.706 7.093 10.895 1.00 85.62 101 LEU A O 1
ATOM 831 N N . ILE A 1 102 ? -3.573 4.944 11.577 1.00 85.12 102 ILE A N 1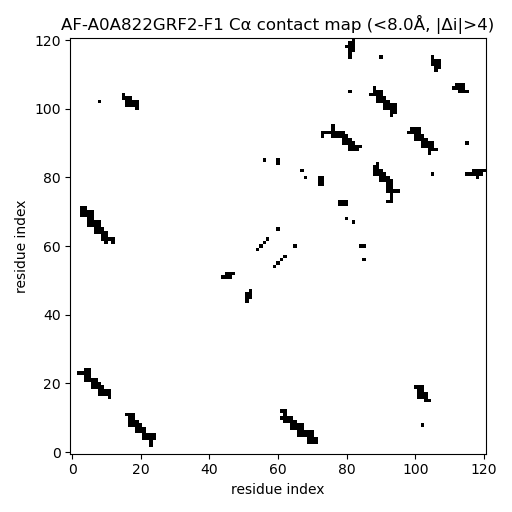
ATOM 832 C CA . ILE A 1 102 ? -2.123 4.803 11.474 1.00 85.12 102 ILE A CA 1
ATOM 833 C C . ILE A 1 102 ? -1.820 3.574 10.623 1.00 85.12 102 ILE A C 1
ATOM 835 O O . ILE A 1 102 ? -2.502 2.554 10.735 1.00 85.12 102 ILE A O 1
ATOM 839 N N . ALA A 1 103 ? -0.803 3.676 9.767 1.00 86.12 103 ALA A N 1
ATOM 840 C CA . ALA A 1 103 ? -0.289 2.555 8.995 1.00 86.12 103 ALA A CA 1
ATOM 841 C C . ALA A 1 103 ? 1.190 2.306 9.302 1.00 86.12 103 ALA A C 1
ATOM 843 O O . ALA A 1 103 ? 1.972 3.248 9.439 1.00 86.12 103 ALA A O 1
ATOM 844 N N . PHE A 1 104 ? 1.561 1.030 9.358 1.00 86.50 104 PHE A N 1
ATOM 845 C CA . PHE A 1 104 ? 2.915 0.548 9.613 1.00 86.50 104 PHE A CA 1
ATOM 846 C C . PHE A 1 104 ? 3.264 -0.597 8.666 1.00 86.50 104 PHE A C 1
ATOM 848 O O . PHE A 1 104 ? 2.388 -1.261 8.108 1.00 86.50 104 PHE A O 1
ATOM 855 N N . HIS A 1 105 ? 4.560 -0.878 8.530 1.00 87.62 105 HIS A N 1
ATOM 856 C CA . HIS A 1 105 ? 4.991 -2.142 7.949 1.00 87.62 105 HIS A CA 1
ATOM 857 C C . HIS A 1 105 ? 4.539 -3.297 8.843 1.00 87.62 105 HIS A C 1
ATOM 859 O O . HIS A 1 105 ? 4.767 -3.286 10.052 1.00 87.62 105 HIS A O 1
ATOM 865 N N . ASN A 1 106 ? 3.916 -4.307 8.244 1.00 90.56 106 ASN A N 1
ATOM 866 C CA . ASN A 1 106 ? 3.480 -5.516 8.935 1.00 90.56 106 ASN A CA 1
ATOM 867 C C . ASN A 1 106 ? 4.647 -6.500 9.091 1.00 90.56 106 ASN A C 1
ATOM 869 O O . ASN A 1 106 ? 4.593 -7.634 8.625 1.00 90.56 106 ASN A O 1
ATOM 873 N N . VAL A 1 107 ? 5.736 -6.019 9.685 1.00 87.88 107 VAL A N 1
ATOM 874 C CA . VAL A 1 107 ? 6.985 -6.755 9.871 1.00 87.88 107 VAL A CA 1
ATOM 875 C C . VAL A 1 107 ? 7.496 -6.462 11.275 1.00 87.88 107 VAL A C 1
ATOM 877 O O . VAL A 1 107 ? 7.771 -5.317 11.627 1.00 87.88 107 VAL A O 1
ATOM 880 N N . CYS A 1 108 ? 7.614 -7.504 12.088 1.00 87.75 108 CYS A N 1
ATOM 881 C CA . CYS A 1 108 ? 8.156 -7.426 13.432 1.00 87.75 108 CYS A CA 1
ATOM 882 C C . CYS A 1 108 ? 9.649 -7.087 13.369 1.00 87.75 108 CYS A C 1
ATOM 884 O O . CYS A 1 108 ? 10.422 -7.783 12.711 1.00 87.75 108 CYS A O 1
ATOM 886 N N . SER A 1 109 ? 10.073 -6.070 14.116 1.00 87.00 109 SER A N 1
ATOM 887 C CA . SER A 1 109 ? 11.473 -5.630 14.174 1.00 87.00 109 SER A CA 1
ATOM 888 C C . SER A 1 109 ? 12.437 -6.677 14.743 1.00 87.00 109 SER A C 1
ATOM 890 O O . SER A 1 109 ? 13.629 -6.606 14.471 1.00 87.00 109 SER A O 1
ATOM 892 N N . HIS A 1 110 ? 11.949 -7.657 15.512 1.00 88.31 110 HIS A N 1
ATOM 893 C CA . HIS A 1 110 ? 12.796 -8.680 16.130 1.00 88.31 110 HIS A CA 1
ATOM 894 C C . HIS A 1 110 ? 13.174 -9.800 15.151 1.00 88.31 110 HIS A C 1
ATOM 896 O O . HIS A 1 110 ? 14.335 -10.193 15.085 1.00 88.31 110 HIS A O 1
ATOM 902 N N . ARG A 1 111 ? 12.200 -10.356 14.418 1.00 88.69 111 ARG A N 1
ATOM 903 C CA . ARG A 1 111 ? 12.409 -11.563 13.587 1.00 88.69 111 ARG A CA 1
ATOM 904 C C . ARG A 1 111 ? 11.773 -11.496 12.204 1.00 88.69 111 ARG A C 1
ATOM 906 O O . ARG A 1 111 ? 11.568 -12.530 11.583 1.00 88.69 111 ARG A O 1
ATOM 913 N N . ALA A 1 112 ? 11.407 -10.302 11.746 1.00 87.56 112 ALA A N 1
ATOM 914 C CA . ALA A 1 112 ? 10.760 -10.067 10.457 1.00 87.56 112 A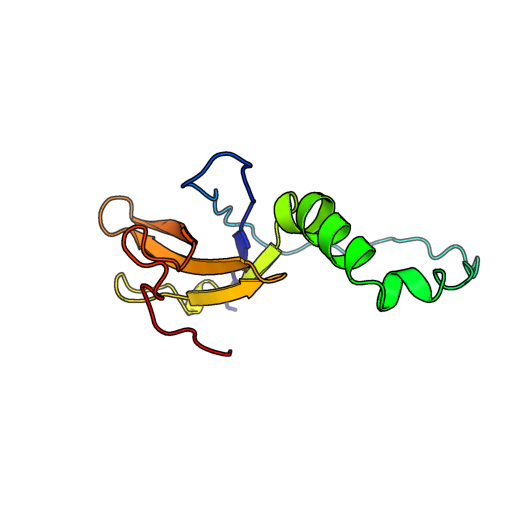LA A CA 1
ATOM 915 C C . ALA A 1 112 ? 9.456 -10.862 10.210 1.00 87.56 112 ALA A C 1
ATOM 917 O O . ALA A 1 112 ? 8.984 -10.949 9.081 1.00 87.56 112 ALA A O 1
ATOM 918 N N . GLY A 1 113 ? 8.848 -11.425 11.261 1.00 87.06 113 GLY A N 1
ATOM 919 C CA . GLY A 1 113 ? 7.551 -12.093 11.178 1.00 87.06 113 GLY A CA 1
ATOM 920 C C . GLY A 1 113 ? 6.400 -11.098 11.022 1.00 87.06 113 GLY A C 1
ATOM 921 O O . GLY A 1 113 ? 6.519 -9.937 11.410 1.00 87.06 113 GLY A O 1
ATOM 922 N N . SER A 1 114 ? 5.271 -11.556 10.485 1.00 88.25 114 SER A N 1
ATOM 923 C CA . SER A 1 114 ? 4.057 -10.740 10.381 1.00 88.25 114 SER A CA 1
ATOM 924 C C . SER A 1 114 ? 3.504 -10.400 11.770 1.00 88.25 114 SER A C 1
ATOM 926 O O . SER A 1 114 ? 3.434 -11.273 12.632 1.00 88.25 114 SER A O 1
ATOM 928 N N . ILE A 1 115 ? 3.098 -9.147 11.989 1.00 88.94 115 ILE A N 1
ATOM 929 C CA . ILE A 1 115 ? 2.522 -8.679 13.265 1.00 88.94 115 ILE A CA 1
ATOM 930 C C . ILE A 1 115 ? 1.039 -9.055 13.336 1.00 88.94 115 ILE A C 1
ATOM 932 O O . ILE A 1 115 ? 0.552 -9.512 14.366 1.00 88.94 115 ILE A O 1
ATOM 936 N N . VAL A 1 116 ? 0.329 -8.890 12.219 1.00 89.75 116 VAL A N 1
ATOM 937 C CA . VAL A 1 116 ? -1.066 -9.312 12.044 1.00 89.75 116 VAL A CA 1
ATOM 938 C C . VAL A 1 116 ? -1.189 -10.261 10.852 1.00 89.75 116 VAL A C 1
ATOM 940 O O . VAL A 1 116 ? -0.394 -10.150 9.913 1.00 89.75 116 VAL A O 1
ATOM 943 N N . PRO A 1 117 ? -2.175 -11.176 10.826 1.00 87.88 117 PRO A N 1
ATOM 944 C CA . PRO A 1 117 ? -2.431 -12.010 9.657 1.00 87.88 117 PRO A CA 1
ATOM 945 C C . PRO A 1 117 ? -2.638 -11.163 8.398 1.00 87.88 117 PRO A C 1
ATOM 947 O O . PRO A 1 117 ? -3.335 -10.143 8.424 1.00 87.88 117 PRO A O 1
ATOM 950 N N . ILE A 1 118 ? -2.026 -11.588 7.294 1.00 80.44 118 ILE A N 1
ATOM 951 C CA . ILE A 1 118 ? -2.230 -10.969 5.986 1.00 80.44 118 ILE A CA 1
ATOM 952 C C . ILE A 1 118 ? -3.594 -11.426 5.483 1.00 80.44 118 ILE A C 1
ATOM 954 O O . ILE A 1 118 ? -3.806 -12.613 5.247 1.00 80.44 118 ILE A O 1
ATOM 958 N N . ASN A 1 119 ? -4.530 -10.488 5.358 1.00 67.50 119 ASN A N 1
ATOM 959 C CA . ASN A 1 119 ? -5.858 -10.774 4.841 1.00 67.50 119 ASN A CA 1
ATOM 960 C C . ASN A 1 119 ? -5.825 -10.507 3.335 1.00 67.50 119 ASN A C 1
ATOM 962 O O . ASN A 1 119 ? -5.804 -9.354 2.910 1.00 67.50 119 ASN A O 1
ATOM 966 N N . LEU A 1 120 ? -5.757 -11.570 2.533 1.00 55.25 120 LEU A N 1
ATOM 967 C CA . LEU A 1 120 ? -5.935 -11.473 1.086 1.00 55.25 120 LEU A CA 1
ATOM 968 C C . LEU A 1 120 ? -7.398 -11.079 0.846 1.00 55.25 120 LEU A C 1
ATOM 970 O O . LEU A 1 120 ? -8.301 -11.892 1.018 1.00 55.25 120 LEU A O 1
ATOM 974 N N . SER A 1 121 ? -7.614 -9.788 0.592 1.00 51.22 121 SER A N 1
ATOM 975 C CA . SER A 1 121 ? -8.925 -9.177 0.362 1.00 51.22 121 SER A CA 1
ATOM 976 C C . SER A 1 121 ? -9.610 -9.690 -0.890 1.00 51.22 121 SER A C 1
ATOM 978 O O . SER A 1 121 ? -8.892 -9.796 -1.909 1.00 51.22 121 SER A O 1
#

Nearest PDB structures (foldseek):
  3vca-assembly1_A  TM=9.243E-01  e=8.559E-04  Sinorhizobium meliloti 1021
  6zgp-assembly2_F  TM=9.180E-01  e=4.291E-03  Acinetobacter baumannii
  6zgp-assembly1_C  TM=9.156E-01  e=4.555E-03  Acinetobacter baumannii
  6y8s-assembly1_A  TM=9.267E-01  e=6.140E-03  Acinetobacter baumannii
  6zgp-assembly3_I  TM=9.081E-01  e=7.796E-03  Acinetobacter baumannii

pLDDT: mean 75.06, std 18.13, range [37.31, 96.44]

Solvent-accessible surface area (backbone atoms only — not comparable to full-atom values): 7572 Å² total; per-residue (Å²): 132,86,84,73,37,44,40,27,48,30,46,50,98,52,89,83,57,36,59,60,54,84,45,87,83,76,76,79,86,74,75,81,77,77,70,89,70,82,72,78,79,78,63,72,60,74,78,72,36,68,69,48,50,54,49,40,35,58,69,43,64,43,53,40,68,43,86,74,51,57,46,85,62,47,76,48,67,86,26,60,48,33,49,73,57,87,87,43,47,35,31,34,35,29,39,85,89,75,72,42,64,44,39,40,69,38,49,35,92,88,75,65,43,65,73,60,79,78,50,88,125

Sequence (121 aa):
MNRSFVVIVKSLLKQTLFSITQKSFIRKLTNVKSDKQLFPPLPAYLYNDPTVYQLERENVFGKIGIYAGRLDRLKKLSDYLSITIAAYIIFIYRSSLTNELIAFHNVCSHRAGSIVPINLS

Mean predicted aligned error: 10.44 Å

Secondary structure (DSSP, 8-state):
----PEEEEE--SSTT-BEE--B---------------PPPPPTHHHH-HHHHHHHIIIIITTSEEEEEEGGG--STT-EEEEEETTEEEEEEE-TTT--EEEEES--TTT---SS-----

Radius of gyration: 17.55 Å; Cα contacts (8 Å, |Δi|>4): 176; chains: 1; bounding box: 41×29×53 Å

Foldseek 3Di:
DDQFWWWWFAQDVDADFTDTDTDRPDDPPPDPPPPVPDDDDDDPCCVPPVVNLVVCVVPPVNGGIDTQDTCVQAPDQPGKAWDADSNQTKMWYQDPVPRDITMHGQADPPHGDGPDDHDPD